Protein AF-A0A1M5CMM8-F1 (afdb_monomer_lite)

pLDDT: mean 85.2, std 18.24, range [37.97, 98.44]

Structure (mmCIF, N/CA/C/O backbone):
data_AF-A0A1M5CMM8-F1
#
_entry.id   AF-A0A1M5CMM8-F1
#
loop_
_atom_site.group_PDB
_atom_site.id
_atom_site.type_symbol
_atom_site.label_atom_id
_atom_site.label_alt_id
_atom_site.label_comp_id
_atom_site.label_asym_id
_atom_site.label_entity_id
_atom_site.label_seq_id
_atom_site.pdbx_PDB_ins_code
_atom_site.Cartn_x
_atom_site.Cartn_y
_atom_site.Cartn_z
_atom_site.occupancy
_atom_site.B_iso_or_equiv
_atom_site.auth_seq_id
_atom_site.auth_comp_id
_atom_site.auth_asym_id
_atom_site.auth_atom_id
_atom_site.pdbx_PDB_model_num
ATOM 1 N N . MET A 1 1 ? -36.046 24.175 72.802 1.00 37.97 1 MET A N 1
ATOM 2 C CA . MET A 1 1 ? -34.861 24.601 72.019 1.00 37.97 1 MET A CA 1
ATOM 3 C C . MET A 1 1 ? -34.271 23.351 71.384 1.00 37.97 1 MET A C 1
ATOM 5 O O . MET A 1 1 ? -33.817 22.491 72.113 1.00 37.97 1 MET A O 1
ATOM 9 N N . LYS A 1 2 ? -34.592 23.007 70.131 1.00 40.84 2 LYS A N 1
ATOM 10 C CA . LYS A 1 2 ? -34.025 23.525 68.868 1.00 40.84 2 LYS A CA 1
ATOM 11 C C . LYS A 1 2 ? -32.490 23.516 68.847 1.00 40.84 2 LYS A C 1
ATOM 13 O O . LYS A 1 2 ? -31.895 24.513 69.220 1.00 40.84 2 LYS A O 1
ATOM 18 N N . ALA A 1 3 ? -31.908 22.419 68.357 1.00 41.03 3 ALA A N 1
ATOM 19 C CA . ALA A 1 3 ? -30.852 22.423 67.336 1.00 41.03 3 ALA A CA 1
ATOM 20 C C . ALA A 1 3 ? -30.550 20.971 66.912 1.00 41.03 3 ALA A C 1
ATOM 22 O O . ALA A 1 3 ? -29.852 20.240 67.605 1.00 41.03 3 ALA A O 1
ATOM 23 N N . LYS A 1 4 ? -31.116 20.540 65.777 1.00 40.41 4 LYS A N 1
ATOM 24 C CA . LYS A 1 4 ? -30.628 19.374 65.031 1.00 40.41 4 LYS A CA 1
ATOM 25 C C . LYS A 1 4 ? -29.457 19.870 64.184 1.00 40.41 4 LYS A C 1
ATOM 27 O O . LYS A 1 4 ? -29.680 20.681 63.291 1.00 40.41 4 LYS A O 1
ATOM 32 N N . LEU A 1 5 ? -28.242 19.413 64.470 1.00 47.09 5 LEU A N 1
ATOM 33 C CA . LEU A 1 5 ? -27.094 19.614 63.593 1.00 47.09 5 LEU A CA 1
ATOM 34 C C . LEU A 1 5 ? -26.942 18.359 62.733 1.00 47.09 5 LEU A C 1
ATOM 36 O O . LEU A 1 5 ? -26.440 17.339 63.193 1.00 47.09 5 LEU A O 1
ATOM 40 N N . LEU A 1 6 ? -27.424 18.427 61.497 1.00 46.94 6 LEU A N 1
ATOM 41 C CA . LEU A 1 6 ? -27.089 17.460 60.459 1.00 46.94 6 LEU A CA 1
ATOM 42 C C . LEU A 1 6 ? -26.880 18.253 59.167 1.00 46.94 6 LEU A C 1
ATOM 44 O O . LEU A 1 6 ? -27.827 18.517 58.431 1.00 46.94 6 LEU A O 1
ATOM 48 N N . LEU A 1 7 ? -25.647 18.706 58.937 1.00 47.66 7 LEU A N 1
ATOM 49 C CA . LEU A 1 7 ? -25.250 19.287 57.659 1.00 47.66 7 LEU A CA 1
ATOM 50 C C . LEU A 1 7 ? -24.562 18.183 56.853 1.00 47.66 7 LEU A C 1
ATOM 52 O O . LEU A 1 7 ? -23.361 17.956 56.965 1.00 47.66 7 LEU A O 1
ATOM 56 N N . VAL A 1 8 ? -25.362 17.446 56.090 1.00 47.12 8 VAL A N 1
ATOM 57 C CA . VAL A 1 8 ? -24.877 16.518 55.069 1.00 47.12 8 VAL A CA 1
ATOM 58 C C . VAL A 1 8 ? -24.458 17.366 53.870 1.00 47.12 8 VAL A C 1
ATOM 60 O O . VAL A 1 8 ? -25.302 17.874 53.136 1.00 47.12 8 VAL A O 1
ATOM 63 N N . PHE A 1 9 ? -23.153 17.567 53.700 1.00 51.59 9 PHE A N 1
ATOM 64 C CA . PHE A 1 9 ? -22.594 18.237 52.528 1.00 51.59 9 PHE A CA 1
ATOM 65 C C . PHE A 1 9 ? -22.414 17.196 51.416 1.00 51.59 9 PHE A C 1
ATOM 67 O O . PHE A 1 9 ? -21.349 16.609 51.245 1.00 51.59 9 PHE A O 1
ATOM 74 N N . VAL A 1 10 ? -23.498 16.907 50.695 1.00 48.53 10 VAL A N 1
ATOM 75 C CA . VAL A 1 10 ? -23.447 16.138 49.445 1.00 48.53 10 VAL A CA 1
ATOM 76 C C . VAL A 1 10 ? -23.145 17.123 48.324 1.00 48.53 10 VAL A C 1
ATOM 78 O O . VAL A 1 10 ? -24.040 17.701 47.716 1.00 48.53 10 VAL A O 1
ATOM 81 N N . CYS A 1 11 ? -21.859 17.320 48.050 1.00 46.09 11 CYS A N 1
ATOM 82 C CA . CYS A 1 11 ? -21.413 17.806 46.750 1.00 46.09 11 CYS A CA 1
ATOM 83 C C . CYS A 1 11 ? -21.205 16.594 45.841 1.00 46.09 11 CYS A C 1
ATOM 85 O O . CYS A 1 11 ? -20.078 16.179 45.585 1.00 46.09 11 CYS A O 1
ATOM 87 N N . LEU A 1 12 ? -22.306 16.018 45.351 1.00 43.56 12 LEU A N 1
ATOM 88 C CA . LEU A 1 12 ? -22.271 15.222 44.126 1.00 43.56 12 LEU A CA 1
ATOM 89 C C . LEU A 1 12 ? -22.051 16.208 42.977 1.00 43.56 12 LEU A C 1
ATOM 91 O O . LEU A 1 12 ? -22.991 16.680 42.340 1.00 43.56 12 LEU A O 1
ATOM 95 N N . LEU A 1 13 ? -20.785 16.561 42.759 1.00 48.09 13 LEU A N 1
ATOM 96 C CA . LEU A 1 13 ? -20.334 17.057 41.472 1.00 48.09 13 LEU A CA 1
ATOM 97 C C . LEU A 1 13 ? -20.639 15.939 40.473 1.00 48.09 13 LEU A C 1
ATOM 99 O O . LEU A 1 13 ? -19.855 15.008 40.311 1.00 48.09 13 LEU A O 1
ATOM 103 N N . MET A 1 14 ? -21.796 16.013 39.813 1.00 49.94 14 MET A N 1
ATOM 104 C CA . MET A 1 14 ? -21.939 15.430 38.486 1.00 49.94 14 MET A CA 1
ATOM 105 C C . MET A 1 14 ? -21.014 16.227 37.567 1.00 49.94 14 MET A C 1
ATOM 107 O O . MET A 1 14 ? -21.441 17.102 36.816 1.00 49.94 14 MET A O 1
ATOM 111 N N . ALA A 1 15 ? -19.716 15.938 37.663 1.00 46.22 15 ALA A N 1
ATOM 112 C CA . ALA A 1 15 ? -18.849 16.051 36.518 1.00 46.22 15 ALA A CA 1
ATOM 113 C C . ALA A 1 15 ? -19.423 15.053 35.515 1.00 46.22 15 ALA A C 1
ATOM 115 O O . ALA A 1 15 ? -19.215 13.845 35.605 1.00 46.22 15 ALA A O 1
ATOM 116 N N . CYS A 1 16 ? -20.243 15.565 34.601 1.00 44.19 16 CYS A N 1
ATOM 117 C CA . CYS A 1 16 ? -20.453 14.919 33.326 1.00 44.19 16 CYS A CA 1
ATOM 118 C C . CYS A 1 16 ? -19.082 14.989 32.645 1.00 44.19 16 CYS A C 1
ATOM 120 O O . CYS A 1 16 ? -18.790 15.926 31.902 1.00 44.19 16 CYS A O 1
ATOM 122 N N . GLU A 1 17 ? -18.185 14.073 33.017 1.00 44.16 17 GLU A N 1
ATOM 123 C CA . GLU A 1 17 ? -16.987 13.801 32.250 1.00 44.16 17 GLU A CA 1
ATOM 124 C C . GLU A 1 17 ? -17.521 13.291 30.925 1.00 44.16 17 GLU A C 1
ATOM 126 O O . GLU A 1 17 ? -17.878 12.123 30.764 1.00 44.16 17 GLU A O 1
ATOM 131 N N . LYS A 1 18 ? -17.678 14.219 29.982 1.00 43.84 18 LYS A N 1
ATOM 132 C CA . LYS A 1 18 ? -17.730 13.883 28.577 1.00 43.84 18 LYS A CA 1
ATOM 133 C C . LYS A 1 18 ? -16.404 13.174 28.347 1.00 43.84 18 LYS A C 1
ATOM 135 O O . LYS A 1 18 ? -15.370 13.825 28.229 1.00 43.84 18 LYS A O 1
ATOM 140 N N . HIS A 1 19 ? -16.433 11.850 28.461 1.00 45.75 19 HIS A N 1
ATOM 141 C CA . HIS A 1 19 ? -15.306 10.988 28.189 1.00 45.75 19 HIS A CA 1
ATOM 142 C C . HIS A 1 19 ? -15.055 11.207 26.704 1.00 45.75 19 HIS A C 1
ATOM 144 O O . HIS A 1 19 ? -15.751 10.652 25.855 1.00 45.75 19 HIS A O 1
ATOM 150 N N . GLU A 1 20 ? -14.182 12.161 26.385 1.00 52.06 20 GLU A N 1
ATOM 151 C CA . GLU A 1 20 ? -13.635 12.252 25.050 1.00 52.06 20 GLU A CA 1
ATOM 152 C C . GLU A 1 20 ? -12.874 10.946 24.890 1.00 52.06 20 GLU A C 1
ATOM 154 O O . GLU A 1 20 ? -11.792 10.775 25.452 1.00 52.06 20 GLU A O 1
ATOM 159 N N . GLU A 1 21 ? -13.515 9.969 24.238 1.00 58.66 21 GLU A N 1
ATOM 160 C CA . GLU A 1 21 ? -12.831 8.770 23.792 1.00 58.66 21 GLU A CA 1
ATOM 161 C C . GLU A 1 21 ? -11.602 9.264 23.039 1.00 58.66 21 GLU A C 1
ATOM 163 O O . GLU A 1 21 ? -11.707 9.931 22.005 1.00 58.66 21 GLU A O 1
ATOM 168 N N . GLY A 1 22 ? -10.431 9.010 23.626 1.00 63.03 22 GLY A N 1
ATOM 169 C CA . GLY A 1 22 ? -9.168 9.323 22.989 1.00 63.03 22 GLY A CA 1
ATOM 170 C C . GLY A 1 22 ? -9.130 8.708 21.588 1.00 63.03 22 GLY A C 1
ATOM 171 O O . GLY A 1 22 ? -9.892 7.784 21.291 1.00 63.03 22 GLY A O 1
ATOM 172 N N . PRO A 1 23 ? -8.255 9.208 20.703 1.00 65.62 23 PRO A N 1
ATOM 173 C CA . PRO A 1 23 ? -8.182 8.726 19.331 1.00 65.62 23 PRO A CA 1
ATOM 174 C C . PRO A 1 23 ? -8.126 7.196 19.293 1.00 65.62 23 PRO A C 1
ATOM 176 O O . PRO A 1 23 ? -7.223 6.591 19.878 1.00 65.62 23 PRO A O 1
ATOM 179 N N . GLN A 1 24 ? -9.111 6.583 18.630 1.00 70.50 24 GLN A N 1
ATOM 180 C CA . GLN A 1 24 ? -9.181 5.131 18.532 1.00 70.50 24 GLN A CA 1
ATOM 181 C C . GLN A 1 24 ? -7.974 4.613 17.738 1.00 70.50 24 GLN A C 1
ATOM 183 O O . GLN A 1 24 ? -7.654 5.181 16.690 1.00 70.50 24 GLN A O 1
ATOM 188 N N . PRO A 1 25 ? -7.301 3.552 18.215 1.00 79.88 25 PRO A N 1
ATOM 189 C CA . PRO A 1 25 ? -6.159 2.990 17.515 1.00 79.88 25 PRO A CA 1
ATOM 190 C C . PRO A 1 25 ? -6.579 2.473 16.138 1.00 79.88 25 PRO A C 1
ATOM 192 O O . PRO A 1 25 ? -7.652 1.887 15.967 1.00 79.88 25 PRO A O 1
ATOM 195 N N . ILE A 1 26 ? -5.707 2.660 15.150 1.00 88.38 26 ILE A N 1
ATOM 196 C CA . ILE A 1 26 ? -5.942 2.159 13.796 1.00 88.38 26 ILE A CA 1
ATOM 197 C C . ILE A 1 26 ? -5.981 0.634 13.827 1.00 88.38 26 ILE A C 1
ATOM 199 O O . ILE A 1 26 ? -5.033 -0.027 14.247 1.00 88.38 26 ILE A O 1
ATOM 203 N N . THR A 1 27 ? -7.073 0.072 13.325 1.00 86.38 27 THR A N 1
ATOM 204 C CA . THR A 1 27 ? -7.242 -1.369 13.139 1.00 86.38 27 THR A CA 1
ATOM 205 C C . THR A 1 27 ? -7.848 -1.639 11.768 1.00 86.38 27 THR A C 1
ATOM 207 O O . THR A 1 27 ? -8.489 -0.769 11.166 1.00 86.38 27 THR A O 1
ATOM 210 N N . LYS A 1 28 ? -7.640 -2.848 11.239 1.00 83.00 28 LYS A N 1
ATOM 211 C CA . LYS A 1 28 ? -8.201 -3.232 9.936 1.00 83.00 28 LYS A CA 1
ATOM 212 C C . LYS A 1 28 ? -9.722 -3.155 9.930 1.00 83.00 28 LYS A C 1
ATOM 214 O O . LYS A 1 28 ? -10.307 -2.855 8.898 1.00 83.00 28 LYS A O 1
ATOM 219 N N . SER A 1 29 ? -10.359 -3.370 11.080 1.00 85.88 29 SER A N 1
ATOM 220 C CA . SER A 1 29 ? -11.809 -3.279 11.235 1.00 85.88 29 SER A CA 1
ATOM 221 C C . SER A 1 29 ? -12.334 -1.841 11.201 1.00 85.88 29 SER A C 1
ATOM 223 O O . SER A 1 29 ? -13.475 -1.653 10.776 1.00 85.88 29 SER A O 1
ATOM 225 N N . VAL A 1 30 ? -11.537 -0.843 11.606 1.00 91.00 30 VAL A N 1
ATOM 226 C CA . VAL A 1 30 ? -11.883 0.586 11.487 1.00 91.00 30 VAL A CA 1
ATOM 227 C C . VAL A 1 30 ? -11.886 1.003 10.020 1.00 91.00 30 VAL A C 1
ATOM 229 O O . VAL A 1 30 ? -12.882 1.529 9.531 1.00 91.00 30 VAL A O 1
ATOM 232 N N . LEU A 1 31 ? -10.801 0.703 9.303 1.00 93.19 31 LEU A N 1
ATOM 233 C CA . LEU A 1 31 ? -10.645 1.089 7.898 1.00 93.19 31 LEU A CA 1
ATOM 234 C C . LEU A 1 31 ? -11.315 0.111 6.922 1.00 93.19 31 LEU A C 1
ATOM 236 O O . LEU A 1 31 ? -11.423 0.419 5.742 1.00 93.19 31 LEU A O 1
ATOM 240 N N . GLY A 1 32 ? -11.747 -1.068 7.371 1.00 92.38 32 GLY A N 1
ATOM 241 C CA . GLY A 1 32 ? -12.381 -2.091 6.535 1.00 92.38 32 GLY A CA 1
ATOM 242 C C . GLY A 1 32 ? -11.496 -2.612 5.398 1.00 92.38 32 GLY A C 1
ATOM 243 O O . GLY A 1 32 ? -12.025 -2.904 4.333 1.00 92.38 32 GLY A O 1
ATOM 244 N N . ILE A 1 33 ? -10.171 -2.659 5.580 1.00 92.19 33 ILE A N 1
ATOM 245 C CA . ILE A 1 33 ? -9.214 -3.043 4.525 1.00 92.19 33 ILE A CA 1
ATOM 246 C C . ILE A 1 33 ? -9.114 -4.561 4.420 1.00 92.19 33 ILE A C 1
ATOM 248 O O . ILE A 1 33 ? -8.765 -5.234 5.394 1.00 92.19 33 ILE A O 1
ATOM 252 N N . GLU A 1 34 ? -9.348 -5.078 3.216 1.00 88.44 34 GLU A N 1
ATOM 253 C CA . GLU A 1 34 ? -9.386 -6.519 2.950 1.00 88.44 34 GLU A CA 1
ATOM 254 C C . GLU A 1 34 ? -8.127 -6.998 2.219 1.00 88.44 34 GLU A C 1
ATOM 256 O O . GLU A 1 34 ? -7.428 -7.896 2.694 1.00 88.44 34 GLU A O 1
ATOM 261 N N . GLN A 1 35 ? -7.809 -6.365 1.088 1.00 91.94 35 GLN A N 1
ATOM 262 C CA . GLN A 1 35 ? -6.703 -6.742 0.209 1.00 91.94 35 GLN A CA 1
ATOM 263 C C . GLN A 1 35 ? -6.198 -5.537 -0.586 1.00 91.94 35 GLN A C 1
ATOM 265 O O . GLN A 1 35 ? -6.947 -4.584 -0.826 1.00 91.94 35 GLN A O 1
ATOM 270 N N . ILE A 1 36 ? -4.952 -5.625 -1.049 1.00 95.31 36 ILE A N 1
ATOM 271 C CA . ILE A 1 36 ? -4.405 -4.735 -2.075 1.00 95.31 36 ILE A CA 1
ATOM 272 C C . ILE A 1 36 ? -4.235 -5.524 -3.373 1.00 95.31 36 ILE A C 1
ATOM 274 O O . ILE A 1 36 ? -3.777 -6.664 -3.355 1.00 95.31 36 ILE A O 1
ATOM 278 N N . THR A 1 37 ? -4.592 -4.933 -4.502 1.00 96.88 37 THR A N 1
ATOM 279 C CA . THR A 1 37 ? -4.376 -5.520 -5.823 1.00 96.88 37 THR A CA 1
ATOM 280 C C . THR A 1 37 ? -3.232 -4.776 -6.492 1.00 96.88 37 THR A C 1
ATOM 282 O O . THR A 1 37 ? -3.309 -3.562 -6.664 1.00 96.88 37 THR A O 1
ATOM 285 N N . ILE A 1 38 ? -2.169 -5.482 -6.875 1.00 96.44 38 ILE A N 1
ATOM 286 C CA . ILE A 1 38 ? -1.042 -4.918 -7.630 1.00 96.44 38 ILE A CA 1
ATOM 287 C C . ILE A 1 38 ? -0.893 -5.732 -8.911 1.00 96.44 38 ILE A C 1
ATOM 289 O O . ILE A 1 38 ? -0.841 -6.958 -8.850 1.00 96.44 38 ILE A O 1
ATOM 293 N N . ASN A 1 39 ? -0.853 -5.073 -10.072 1.00 95.31 39 ASN A N 1
ATOM 294 C CA . ASN A 1 39 ? -0.787 -5.732 -11.384 1.00 95.31 39 ASN A CA 1
ATOM 295 C C . ASN A 1 39 ? -1.845 -6.830 -11.575 1.00 95.31 39 ASN A C 1
ATOM 297 O O . ASN A 1 39 ? -1.556 -7.901 -12.105 1.00 95.31 39 ASN A O 1
ATOM 301 N N . ASN A 1 40 ? -3.074 -6.566 -11.123 1.00 94.56 40 ASN A N 1
ATOM 302 C CA . ASN A 1 40 ? -4.197 -7.512 -11.147 1.00 94.56 40 ASN A CA 1
ATOM 303 C C . ASN A 1 40 ? -4.014 -8.777 -10.282 1.00 94.56 40 ASN A C 1
ATOM 305 O O . ASN A 1 40 ? -4.775 -9.732 -10.431 1.00 94.56 40 ASN A O 1
ATOM 309 N N . ILE A 1 41 ? -3.044 -8.794 -9.365 1.00 94.81 41 ILE A N 1
ATOM 310 C CA . ILE A 1 41 ? -2.863 -9.866 -8.382 1.00 94.81 41 ILE A CA 1
ATOM 311 C C . ILE A 1 41 ? -3.295 -9.350 -7.015 1.00 94.81 41 ILE A C 1
ATOM 313 O O . ILE A 1 41 ? -2.836 -8.299 -6.568 1.00 94.81 41 ILE A O 1
ATOM 317 N N . ASN A 1 42 ? -4.175 -10.097 -6.350 1.00 95.75 42 ASN A N 1
ATOM 318 C CA . ASN A 1 42 ? -4.626 -9.782 -5.000 1.00 95.75 42 ASN A CA 1
ATOM 319 C C . ASN A 1 42 ? -3.597 -10.267 -3.980 1.00 95.75 42 ASN A C 1
ATOM 321 O O . ASN A 1 42 ? -3.246 -11.448 -3.951 1.00 95.75 42 ASN A O 1
ATOM 325 N N . TYR A 1 43 ? -3.160 -9.356 -3.120 1.00 94.81 43 TYR A N 1
ATOM 326 C CA . TYR A 1 43 ? -2.254 -9.627 -2.019 1.00 94.81 43 TYR A CA 1
ATOM 327 C C . TYR A 1 43 ? -2.975 -9.420 -0.687 1.00 94.81 43 TYR A C 1
ATOM 329 O O . TYR A 1 43 ? -3.625 -8.383 -0.486 1.00 94.81 43 TYR A O 1
ATOM 337 N N . PRO A 1 44 ? -2.862 -10.388 0.237 1.00 91.44 44 PRO A N 1
ATOM 338 C CA . PRO A 1 44 ? -3.426 -10.240 1.561 1.00 91.44 44 PRO A CA 1
ATOM 339 C C . PRO A 1 44 ? -2.685 -9.154 2.342 1.00 91.44 44 PRO A C 1
ATOM 341 O O . PRO A 1 44 ? -1.487 -8.913 2.161 1.00 91.44 44 PRO A O 1
ATOM 344 N N . ILE A 1 45 ? -3.430 -8.510 3.234 1.00 91.38 45 ILE A N 1
ATOM 345 C CA . ILE A 1 45 ? -2.903 -7.543 4.191 1.00 91.38 45 ILE A CA 1
ATOM 346 C C . ILE A 1 45 ? -2.797 -8.229 5.553 1.00 91.38 45 ILE A C 1
ATOM 348 O O . ILE A 1 45 ? -3.786 -8.781 6.036 1.00 91.38 45 ILE A O 1
ATOM 352 N N . SER A 1 46 ? -1.635 -8.182 6.198 1.00 90.00 46 SER A N 1
ATOM 353 C CA . SER A 1 46 ? -1.443 -8.726 7.549 1.00 90.00 46 SER A CA 1
ATOM 354 C C . SER A 1 46 ? -2.143 -7.875 8.613 1.00 90.00 46 SER A C 1
ATOM 356 O O . SER A 1 46 ? -2.577 -6.759 8.329 1.00 90.00 46 SER A O 1
ATOM 358 N N . GLU A 1 47 ? -2.235 -8.357 9.856 1.00 83.56 47 GLU A N 1
ATOM 359 C CA . GLU A 1 47 ? -2.756 -7.571 10.994 1.00 83.56 47 GLU A CA 1
ATOM 360 C C . GLU A 1 47 ? -1.991 -6.254 11.214 1.00 83.56 47 GLU A C 1
ATOM 362 O O . GLU A 1 47 ? -2.582 -5.238 11.569 1.00 83.56 47 GLU A O 1
ATOM 367 N N . GLY A 1 48 ? -0.687 -6.236 10.918 1.00 88.06 48 GLY A N 1
ATOM 368 C CA . GLY A 1 48 ? 0.151 -5.031 10.947 1.00 88.06 48 GLY A CA 1
ATOM 369 C C . GLY A 1 48 ? 0.022 -4.154 9.700 1.00 88.06 48 GLY A C 1
ATOM 370 O O . GLY A 1 48 ? 0.881 -3.310 9.459 1.00 88.06 48 GLY A O 1
ATOM 371 N N . PHE A 1 49 ? -1.008 -4.390 8.888 1.00 92.31 49 PHE A N 1
ATOM 372 C CA . PHE A 1 49 ? -1.278 -3.739 7.611 1.00 92.31 49 PHE A CA 1
ATOM 373 C C . PHE A 1 49 ? -0.231 -3.955 6.515 1.00 92.31 49 PHE A C 1
ATOM 375 O O . PHE A 1 49 ? -0.316 -3.323 5.461 1.00 92.31 49 PHE A O 1
ATOM 382 N N . MET A 1 50 ? 0.730 -4.854 6.721 1.00 92.62 50 MET A N 1
ATOM 383 C CA . MET A 1 50 ? 1.763 -5.134 5.730 1.00 92.62 50 MET A CA 1
ATOM 384 C C . MET A 1 50 ? 1.187 -5.910 4.551 1.00 92.62 50 MET A C 1
ATOM 386 O O . MET A 1 50 ? 0.366 -6.805 4.732 1.00 92.62 50 MET A O 1
ATOM 390 N N . ILE A 1 51 ? 1.663 -5.598 3.350 1.00 94.00 51 ILE A N 1
ATOM 391 C CA . ILE A 1 51 ? 1.353 -6.366 2.144 1.00 94.00 51 ILE A CA 1
ATOM 392 C C . ILE A 1 51 ? 2.179 -7.652 2.172 1.00 94.00 51 ILE A C 1
ATOM 394 O O . ILE A 1 51 ? 3.411 -7.603 2.149 1.00 94.00 51 ILE A O 1
ATOM 398 N N . GLU A 1 52 ? 1.519 -8.803 2.230 1.00 89.06 52 GLU A N 1
ATOM 399 C CA . GLU A 1 52 ? 2.203 -10.091 2.336 1.00 89.06 52 GLU A CA 1
ATOM 400 C C . GLU A 1 52 ? 2.415 -10.749 0.971 1.00 89.06 52 GLU A C 1
ATOM 402 O O . GLU A 1 52 ? 1.608 -10.615 0.051 1.00 89.06 52 GLU A O 1
ATOM 407 N N . ASN A 1 53 ? 3.506 -11.513 0.852 1.00 88.81 53 ASN A N 1
ATOM 408 C CA . ASN A 1 53 ? 3.809 -12.373 -0.300 1.00 88.81 53 ASN A CA 1
ATOM 409 C C . ASN A 1 53 ? 3.875 -11.657 -1.664 1.00 88.81 53 ASN A C 1
ATOM 411 O O . ASN A 1 53 ? 3.850 -12.302 -2.712 1.00 88.81 53 ASN A O 1
ATOM 415 N N . CYS A 1 54 ? 4.028 -10.333 -1.670 1.00 91.19 54 CYS A N 1
ATOM 416 C CA . CYS A 1 54 ? 4.220 -9.549 -2.881 1.00 91.19 54 CYS A CA 1
ATOM 417 C C . CYS A 1 54 ? 5.710 -9.457 -3.220 1.00 91.19 54 CYS A C 1
ATOM 419 O O . CYS A 1 54 ? 6.407 -8.562 -2.764 1.00 91.19 54 CYS A O 1
ATOM 421 N N . LYS A 1 55 ? 6.235 -10.385 -4.024 1.00 89.00 55 LYS A N 1
ATOM 422 C CA . LYS A 1 55 ? 7.523 -10.172 -4.708 1.00 89.00 55 LYS A CA 1
ATOM 423 C C . LYS A 1 55 ? 7.224 -9.443 -6.020 1.00 89.00 55 LYS A C 1
ATOM 425 O O . LYS A 1 55 ? 6.312 -9.889 -6.714 1.00 89.00 55 LYS A O 1
ATOM 430 N N . PRO A 1 56 ? 7.933 -8.357 -6.374 1.00 92.38 56 PRO A N 1
ATOM 431 C CA . PRO A 1 56 ? 9.241 -7.889 -5.895 1.00 92.38 56 PRO A CA 1
ATOM 432 C C . PRO A 1 56 ? 9.197 -6.764 -4.833 1.00 92.38 56 PRO A C 1
ATOM 434 O O . PRO A 1 56 ? 10.134 -5.974 -4.734 1.00 92.38 56 PRO A O 1
ATOM 437 N N . LEU A 1 57 ? 8.120 -6.632 -4.060 1.00 95.19 57 LEU A N 1
ATOM 438 C CA . LEU A 1 57 ? 7.952 -5.551 -3.089 1.00 95.19 57 LEU A CA 1
ATOM 439 C C . LEU A 1 57 ? 8.896 -5.711 -1.880 1.00 95.19 57 LEU A C 1
ATOM 441 O O . LEU A 1 57 ? 9.040 -6.801 -1.326 1.00 95.19 57 LEU A O 1
ATOM 445 N N . ILE A 1 58 ? 9.522 -4.615 -1.447 1.00 95.06 58 ILE A N 1
ATOM 446 C CA . ILE A 1 58 ? 10.425 -4.558 -0.287 1.00 95.06 58 ILE A CA 1
ATOM 447 C C . ILE A 1 58 ? 10.016 -3.384 0.597 1.00 95.06 58 ILE A C 1
ATOM 449 O O . ILE A 1 58 ? 9.919 -2.261 0.113 1.00 95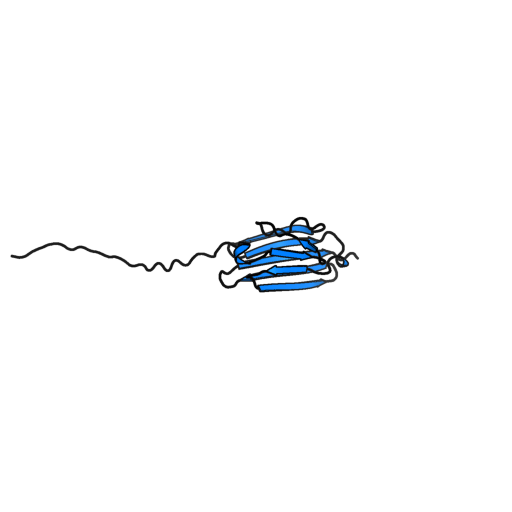.06 58 ILE A O 1
ATOM 453 N N . THR A 1 59 ? 9.813 -3.606 1.894 1.00 95.62 59 THR A N 1
ATOM 454 C CA . THR A 1 59 ? 9.542 -2.519 2.848 1.00 95.62 59 THR A CA 1
ATOM 455 C C . THR A 1 59 ? 10.783 -1.646 3.032 1.00 95.62 59 THR A C 1
ATOM 457 O O . THR A 1 59 ? 11.857 -2.151 3.352 1.00 95.62 59 THR A O 1
ATOM 460 N N . THR A 1 60 ? 10.637 -0.333 2.871 1.00 96.94 60 THR A N 1
ATOM 461 C CA . THR A 1 60 ? 11.730 0.647 3.015 1.00 96.94 60 THR A CA 1
ATOM 462 C C . THR A 1 60 ? 11.561 1.570 4.214 1.00 96.94 60 THR A C 1
ATOM 464 O O . THR A 1 60 ? 12.521 2.215 4.631 1.00 96.94 60 THR A O 1
ATOM 467 N N . GLY A 1 61 ? 10.368 1.626 4.805 1.00 95.94 61 GLY A N 1
ATOM 468 C CA . GLY A 1 61 ? 10.143 2.380 6.029 1.00 95.94 61 GLY A CA 1
ATOM 469 C C . GLY A 1 61 ? 8.688 2.390 6.463 1.00 95.94 61 GLY A C 1
ATOM 470 O O . GLY A 1 61 ? 7.792 1.967 5.733 1.00 95.94 61 GLY A O 1
ATOM 471 N N . SER A 1 62 ? 8.463 2.910 7.663 1.00 96.94 62 SER A N 1
ATOM 472 C CA . SER A 1 62 ? 7.131 3.069 8.232 1.00 96.94 62 SER A CA 1
ATOM 473 C C . SER A 1 62 ? 7.074 4.262 9.177 1.00 96.94 62 SER A C 1
ATOM 475 O O . SER A 1 62 ? 8.060 4.569 9.849 1.00 96.94 62 SER A O 1
ATOM 477 N N . PHE A 1 63 ? 5.902 4.872 9.289 1.00 96.12 63 PHE A N 1
ATOM 478 C CA . PHE A 1 63 ? 5.565 5.846 10.324 1.00 96.12 63 PHE A CA 1
ATOM 479 C C . PHE A 1 63 ? 4.264 5.416 10.997 1.00 96.12 63 PHE A C 1
ATOM 481 O O . PHE A 1 63 ? 3.333 5.016 10.308 1.00 96.12 63 PHE A O 1
ATOM 488 N N . ASN A 1 64 ? 4.177 5.517 12.322 1.00 94.06 64 ASN A N 1
ATOM 489 C CA . ASN A 1 64 ? 2.980 5.128 13.062 1.00 94.06 64 ASN A CA 1
ATOM 490 C C . ASN A 1 64 ? 2.642 6.151 14.152 1.00 94.06 64 ASN A C 1
ATOM 492 O O . ASN A 1 64 ? 3.520 6.633 14.868 1.00 94.06 64 ASN A O 1
ATOM 496 N N . SER A 1 65 ? 1.355 6.443 14.284 1.00 92.62 65 SER A N 1
ATOM 497 C CA . SER A 1 65 ? 0.743 7.268 15.322 1.00 92.62 65 SER A CA 1
ATOM 498 C C . SER A 1 65 ? -0.641 6.706 15.668 1.00 92.62 65 SER A C 1
ATOM 500 O O . SER A 1 65 ? -1.124 5.785 15.016 1.00 92.62 65 SER A O 1
ATOM 502 N N . SER A 1 66 ? -1.327 7.290 16.652 1.00 89.19 66 SER A N 1
ATOM 503 C CA . SER A 1 66 ? -2.641 6.799 17.094 1.00 89.19 66 SER A CA 1
ATOM 504 C C . SER A 1 66 ? -3.708 6.747 15.993 1.00 89.19 66 SER A C 1
ATOM 506 O O . SER A 1 66 ? -4.545 5.855 16.019 1.00 89.19 66 SER A O 1
ATOM 508 N N . THR A 1 67 ? -3.669 7.668 15.025 1.00 93.31 67 THR A N 1
ATOM 509 C CA . THR A 1 67 ? -4.693 7.796 13.966 1.00 93.31 67 THR A CA 1
ATOM 510 C C . THR A 1 67 ? -4.134 7.666 12.557 1.00 93.31 67 THR A C 1
ATOM 512 O O . THR A 1 67 ? -4.894 7.711 11.593 1.00 93.31 67 THR A O 1
ATOM 515 N N . LYS A 1 68 ? -2.815 7.526 12.404 1.00 95.19 68 LYS A N 1
ATOM 516 C CA . LYS A 1 68 ? -2.172 7.478 11.093 1.00 95.19 68 LYS A CA 1
ATOM 517 C C . LYS A 1 68 ? -1.022 6.475 11.024 1.00 95.19 68 LYS A C 1
ATOM 519 O O . LYS A 1 68 ? -0.106 6.552 11.842 1.00 95.19 68 LYS A O 1
ATOM 524 N N . LEU A 1 69 ? -1.059 5.611 10.009 1.00 96.00 69 LEU A N 1
ATOM 525 C CA . LEU A 1 69 ? -0.012 4.656 9.644 1.00 96.00 69 LEU A CA 1
ATOM 526 C C . LEU A 1 69 ? 0.450 4.930 8.208 1.00 96.00 69 LEU A C 1
ATOM 528 O O . LEU A 1 69 ? -0.354 5.062 7.292 1.00 96.00 69 LEU A O 1
ATOM 532 N N . GLU A 1 70 ? 1.754 5.008 7.987 1.00 97.81 70 GLU A N 1
ATOM 533 C CA . GLU A 1 70 ? 2.336 5.081 6.649 1.00 97.81 70 GLU A CA 1
ATOM 534 C C . GLU A 1 70 ? 3.315 3.926 6.458 1.00 97.81 70 GLU A C 1
ATOM 536 O O . GLU A 1 70 ? 4.145 3.663 7.330 1.00 97.81 70 GLU A O 1
ATOM 541 N N . LEU A 1 71 ? 3.226 3.254 5.314 1.00 97.69 71 LEU A N 1
ATOM 542 C CA . LEU A 1 71 ? 4.083 2.144 4.921 1.00 97.69 71 LEU A CA 1
ATOM 543 C C . LEU A 1 71 ? 4.699 2.461 3.560 1.00 97.69 71 LEU A C 1
ATOM 545 O O . LEU A 1 71 ? 3.991 2.714 2.583 1.00 97.69 71 LEU A O 1
ATOM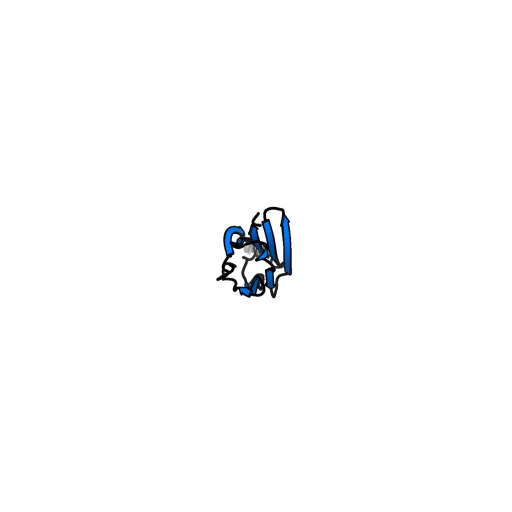 549 N N . ASN A 1 72 ? 6.027 2.462 3.505 1.00 98.12 72 ASN A N 1
ATOM 550 C CA . ASN A 1 72 ? 6.785 2.755 2.298 1.00 98.12 72 ASN A CA 1
ATOM 551 C C . ASN A 1 72 ? 7.429 1.476 1.768 1.00 98.12 72 ASN A C 1
ATOM 553 O O . ASN A 1 72 ? 8.016 0.696 2.524 1.00 98.12 72 ASN A O 1
ATOM 557 N N . TYR A 1 73 ? 7.342 1.298 0.456 1.00 98.06 73 TYR A N 1
ATOM 558 C CA . TYR A 1 73 ? 7.832 0.138 -0.260 1.00 98.06 73 TYR A CA 1
ATOM 559 C C . TYR A 1 73 ? 8.632 0.543 -1.496 1.00 98.06 73 TYR A C 1
ATOM 561 O O . TYR A 1 73 ? 8.298 1.496 -2.204 1.00 98.06 73 TYR A O 1
ATOM 569 N N . ALA A 1 74 ? 9.661 -0.243 -1.786 1.00 97.12 74 ALA A N 1
ATOM 570 C CA . ALA A 1 74 ? 10.322 -0.285 -3.076 1.00 97.12 74 ALA A CA 1
ATOM 571 C C . ALA A 1 74 ? 9.774 -1.458 -3.895 1.00 97.12 74 ALA A C 1
ATOM 573 O O . ALA A 1 74 ? 9.634 -2.573 -3.393 1.00 97.12 74 ALA A O 1
ATOM 574 N N . TRP A 1 75 ? 9.494 -1.210 -5.167 1.00 97.00 75 TRP A N 1
ATOM 575 C CA . TRP A 1 75 ? 9.205 -2.238 -6.155 1.00 97.00 75 TRP A CA 1
ATOM 576 C C . TRP A 1 75 ? 10.521 -2.651 -6.813 1.00 97.00 75 TRP A C 1
ATOM 578 O O . TRP A 1 75 ? 11.074 -1.910 -7.623 1.00 97.00 75 TRP A O 1
ATOM 588 N N . ASN A 1 76 ? 11.058 -3.812 -6.433 1.00 92.38 76 ASN A N 1
ATOM 589 C CA . ASN A 1 76 ? 12.364 -4.286 -6.898 1.00 92.38 76 ASN A CA 1
ATOM 590 C C . ASN A 1 76 ? 12.285 -5.011 -8.258 1.00 92.38 76 ASN A C 1
ATOM 592 O O . ASN A 1 76 ? 12.824 -6.104 -8.434 1.00 92.38 76 ASN A O 1
ATOM 596 N N . ALA A 1 77 ? 11.552 -4.416 -9.193 1.00 89.75 77 ALA A N 1
ATOM 597 C CA . ALA A 1 77 ? 11.547 -4.738 -10.616 1.00 89.75 77 ALA A CA 1
ATOM 598 C C . ALA A 1 77 ? 11.473 -3.425 -11.408 1.00 89.75 77 ALA A C 1
ATOM 600 O O . ALA A 1 77 ? 11.550 -2.341 -10.819 1.00 89.75 77 ALA A O 1
ATOM 601 N N . LEU A 1 78 ? 11.374 -3.505 -12.732 1.00 84.38 78 LEU A N 1
ATOM 602 C CA . LEU A 1 78 ? 11.351 -2.307 -13.562 1.00 84.38 78 LEU A CA 1
ATOM 603 C C . LEU A 1 78 ? 10.038 -1.533 -13.353 1.00 84.38 78 LEU A C 1
ATOM 605 O O . LEU A 1 78 ? 9.008 -2.106 -12.993 1.00 84.38 78 LEU A O 1
ATOM 609 N N . ALA A 1 79 ? 10.068 -0.212 -13.527 1.00 82.56 79 ALA A N 1
ATOM 610 C CA . ALA A 1 79 ? 8.898 0.635 -13.293 1.00 82.56 79 ALA A CA 1
ATOM 611 C C . ALA A 1 79 ? 7.743 0.365 -14.265 1.00 82.56 79 ALA A C 1
ATOM 613 O O . ALA A 1 79 ? 6.581 0.484 -13.870 1.00 82.56 79 ALA A O 1
ATOM 614 N N . GLU A 1 80 ? 8.044 -0.042 -15.498 1.00 86.12 80 GLU A N 1
ATOM 615 C CA . GLU A 1 80 ? 7.061 -0.515 -16.474 1.00 86.12 80 GLU A CA 1
ATOM 616 C C . GLU A 1 80 ? 6.308 -1.763 -15.998 1.00 86.12 80 GLU A C 1
ATOM 618 O O . GLU A 1 80 ? 5.155 -1.953 -16.383 1.00 86.12 80 GLU A O 1
ATOM 623 N N . ASP A 1 81 ? 6.902 -2.554 -15.097 1.00 90.31 81 ASP A N 1
ATOM 624 C CA . ASP A 1 81 ? 6.232 -3.705 -14.501 1.00 90.31 81 ASP A CA 1
ATOM 625 C C . ASP A 1 81 ? 5.215 -3.272 -13.442 1.00 90.31 81 ASP A C 1
ATOM 627 O O . ASP A 1 81 ? 4.289 -4.022 -13.161 1.00 90.31 81 ASP A O 1
ATOM 631 N N . LEU A 1 82 ? 5.335 -2.079 -12.844 1.00 94.88 82 LEU A N 1
ATOM 632 C CA . LEU A 1 82 ? 4.359 -1.551 -11.885 1.00 94.88 82 LEU A CA 1
ATOM 633 C C . LEU A 1 82 ? 3.256 -0.779 -12.630 1.00 94.88 82 LEU A C 1
ATOM 635 O O . LEU A 1 82 ? 3.306 0.442 -12.819 1.00 94.88 82 LEU A O 1
ATOM 639 N N . THR A 1 83 ? 2.239 -1.511 -13.074 1.00 94.00 83 THR A N 1
ATOM 640 C CA . THR A 1 83 ? 1.196 -1.003 -13.982 1.00 94.00 83 THR A CA 1
ATOM 641 C C . THR A 1 83 ? -0.069 -0.543 -13.270 1.00 94.00 83 THR A C 1
ATOM 643 O O . THR A 1 83 ? -0.701 0.415 -13.710 1.00 94.00 83 THR A O 1
ATOM 646 N N . SER A 1 84 ? -0.446 -1.204 -12.175 1.00 95.88 84 SER A N 1
ATOM 647 C CA . SER A 1 84 ? -1.680 -0.916 -11.440 1.00 95.88 84 SER A CA 1
ATOM 648 C C . SER A 1 84 ? -1.534 -1.237 -9.959 1.00 95.88 84 SER A C 1
ATOM 650 O O . SER A 1 84 ? -0.837 -2.176 -9.579 1.00 95.88 84 SER A O 1
ATOM 652 N N . VAL A 1 85 ? -2.207 -0.440 -9.131 1.00 97.31 85 VAL A N 1
ATOM 653 C CA . VAL A 1 85 ? -2.315 -0.616 -7.685 1.00 97.31 85 VAL A CA 1
ATOM 654 C C . VAL A 1 85 ? -3.691 -0.101 -7.274 1.00 97.31 85 VAL A C 1
ATOM 656 O O . VAL A 1 85 ? -4.076 1.009 -7.646 1.00 97.31 85 VAL A O 1
ATOM 659 N N . SER A 1 86 ? -4.431 -0.891 -6.512 1.00 96.50 86 SER A N 1
ATOM 660 C CA . SER A 1 86 ? -5.698 -0.500 -5.896 1.00 96.50 86 SER A CA 1
ATOM 661 C C . SER A 1 86 ? -5.876 -1.229 -4.569 1.00 96.50 86 SER A C 1
ATOM 663 O O . SER A 1 86 ? -5.173 -2.194 -4.281 1.00 96.50 86 SER A O 1
ATOM 665 N N . ILE A 1 87 ? -6.801 -0.764 -3.735 1.00 95.81 87 ILE A N 1
ATOM 666 C CA . ILE A 1 87 ? -7.112 -1.397 -2.453 1.00 95.81 87 ILE A CA 1
ATOM 667 C C . ILE A 1 87 ? -8.622 -1.484 -2.286 1.00 95.81 87 ILE A C 1
ATOM 669 O O . ILE A 1 87 ? -9.353 -0.573 -2.683 1.00 95.81 87 ILE A O 1
ATOM 673 N N . THR A 1 88 ? -9.086 -2.582 -1.701 1.00 92.25 88 THR A N 1
ATOM 674 C CA . THR A 1 88 ? -10.496 -2.753 -1.351 1.00 92.25 88 THR A CA 1
ATOM 675 C C . THR A 1 88 ? -10.695 -2.368 0.108 1.00 92.25 88 THR A C 1
ATOM 677 O O . THR A 1 88 ? -10.036 -2.907 1.001 1.00 92.25 88 THR A O 1
ATOM 680 N N . SER A 1 89 ? -11.613 -1.430 0.337 1.00 94.56 89 SER A N 1
ATOM 681 C CA . SER A 1 89 ? -12.045 -1.009 1.664 1.00 94.56 89 SER A CA 1
ATOM 682 C C . SER A 1 89 ? -13.570 -0.983 1.741 1.00 94.56 89 SER A C 1
ATOM 684 O O . SER A 1 89 ? -14.230 -0.445 0.855 1.00 94.56 89 SER A O 1
ATOM 686 N N . THR A 1 90 ? -14.130 -1.562 2.803 1.00 93.81 90 THR A N 1
ATOM 687 C CA . THR A 1 90 ? -15.584 -1.599 3.051 1.00 93.81 90 THR A CA 1
ATOM 688 C C . THR A 1 90 ? -16.093 -0.432 3.891 1.00 93.81 90 THR A C 1
ATOM 690 O O . THR A 1 90 ? -17.304 -0.244 4.008 1.00 93.81 90 THR A O 1
ATOM 693 N N . LYS A 1 91 ? -15.189 0.341 4.503 1.00 94.38 91 LYS A N 1
ATOM 694 C CA . LYS A 1 91 ? -15.537 1.415 5.450 1.00 94.38 91 LYS A CA 1
ATOM 695 C C . LYS A 1 91 ? -14.802 2.723 5.193 1.00 94.38 91 LYS A C 1
ATOM 697 O O . LYS A 1 91 ? -15.360 3.787 5.439 1.00 94.38 91 LYS A O 1
ATOM 702 N N . GLY A 1 92 ? -13.555 2.647 4.742 1.00 94.06 92 GLY A N 1
ATOM 703 C CA . GLY A 1 92 ? -12.731 3.801 4.425 1.00 94.06 92 GLY A CA 1
ATOM 704 C C . GLY A 1 92 ? -12.947 4.304 3.003 1.00 94.06 92 GLY A C 1
ATOM 705 O O . GLY A 1 92 ? -13.297 3.557 2.091 1.00 94.06 92 GLY A O 1
ATOM 706 N N . GLN A 1 93 ? -12.695 5.594 2.815 1.00 96.94 93 GLN A N 1
ATOM 707 C CA . GLN A 1 93 ? -12.556 6.198 1.497 1.00 96.94 93 GLN A CA 1
ATOM 708 C C . GLN A 1 93 ? -11.174 5.855 0.943 1.00 96.94 93 GLN A C 1
ATOM 710 O O . GLN A 1 93 ? -10.185 5.931 1.672 1.00 96.94 93 GLN A O 1
ATOM 715 N N . VAL A 1 94 ? -11.116 5.465 -0.331 1.00 97.25 94 VAL A N 1
ATOM 716 C CA . VAL A 1 94 ? -9.884 5.063 -1.017 1.00 97.25 94 VAL A CA 1
ATOM 717 C C . VAL A 1 94 ? -9.476 6.137 -2.017 1.00 97.25 94 VAL A C 1
ATOM 719 O O . VAL A 1 94 ? -10.250 6.492 -2.902 1.00 97.25 94 VAL A O 1
ATOM 722 N N . GLU A 1 95 ? -8.232 6.589 -1.922 1.00 98.12 95 GLU A N 1
ATOM 723 C CA . GLU A 1 95 ? -7.590 7.466 -2.898 1.00 98.12 95 GLU A CA 1
ATOM 724 C C . GLU A 1 95 ? -6.353 6.774 -3.467 1.00 98.12 95 GLU A C 1
ATOM 726 O O . GLU A 1 95 ? -5.533 6.229 -2.726 1.00 98.12 95 GLU A O 1
ATOM 731 N N . VAL A 1 96 ? -6.194 6.823 -4.789 1.00 97.94 96 VAL A N 1
ATOM 732 C CA . VAL A 1 96 ? -5.012 6.305 -5.483 1.00 97.94 96 VAL A CA 1
ATOM 733 C C . VAL A 1 96 ? -4.431 7.421 -6.330 1.00 97.94 96 VAL A C 1
ATOM 735 O O . VAL A 1 96 ? -5.110 7.964 -7.198 1.00 97.94 96 VAL A O 1
ATOM 738 N N . ASN A 1 97 ? -3.166 7.745 -6.091 1.00 98.25 97 ASN A N 1
ATOM 739 C CA . ASN A 1 97 ? -2.445 8.778 -6.819 1.00 98.25 97 ASN A CA 1
ATOM 740 C C . ASN A 1 97 ? -1.164 8.204 -7.416 1.00 98.25 97 ASN A C 1
ATOM 742 O O . ASN A 1 97 ? -0.454 7.434 -6.766 1.00 98.25 97 ASN A O 1
ATOM 746 N N . TRP A 1 98 ? -0.860 8.610 -8.644 1.00 98.06 98 TRP A N 1
ATOM 7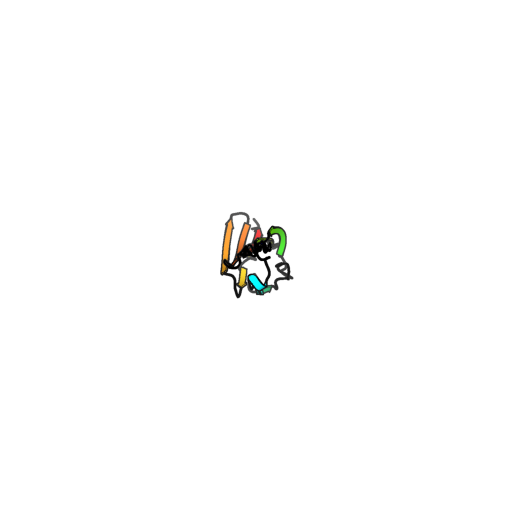47 C CA . TRP A 1 98 ? 0.354 8.224 -9.350 1.00 98.06 98 TRP A CA 1
ATOM 748 C C . TRP A 1 98 ? 1.186 9.453 -9.669 1.00 98.06 98 TRP A C 1
ATOM 750 O O . TRP A 1 98 ? 0.672 10.440 -10.192 1.00 98.06 98 TRP A O 1
ATOM 760 N N . THR A 1 99 ? 2.480 9.352 -9.394 1.00 97.25 99 THR A N 1
ATOM 761 C CA . THR A 1 99 ? 3.472 10.355 -9.768 1.00 97.25 99 THR A CA 1
ATOM 762 C C . THR A 1 99 ? 4.595 9.658 -10.512 1.00 97.25 99 THR A C 1
ATOM 764 O O . THR A 1 99 ? 5.106 8.637 -10.058 1.00 97.25 99 THR A O 1
ATOM 767 N N . GLU A 1 100 ? 5.008 10.221 -11.638 1.00 96.06 100 GLU A N 1
ATOM 768 C CA . GLU A 1 100 ? 6.111 9.707 -12.441 1.00 96.06 100 GLU A CA 1
ATOM 769 C C . GLU A 1 100 ? 7.076 10.847 -12.761 1.00 96.06 100 GLU A C 1
ATOM 771 O O . GLU A 1 100 ? 6.664 11.975 -13.037 1.00 96.06 100 GLU A O 1
ATOM 776 N N . ASN A 1 101 ? 8.370 10.568 -12.664 1.00 93.56 101 ASN A N 1
ATOM 777 C CA . ASN A 1 101 ? 9.437 11.486 -13.041 1.00 93.56 101 ASN A CA 1
ATOM 778 C C . ASN A 1 101 ? 10.494 10.723 -13.855 1.00 93.56 101 ASN A C 1
ATOM 780 O O . ASN A 1 101 ? 10.278 9.588 -14.255 1.00 93.56 101 ASN A O 1
ATOM 784 N N . THR A 1 102 ? 11.653 11.327 -14.112 1.00 94.12 102 THR A N 1
ATOM 785 C CA . THR A 1 102 ? 12.695 10.714 -14.954 1.00 94.12 102 THR A CA 1
ATOM 786 C C . THR A 1 102 ? 13.434 9.535 -14.313 1.00 94.12 102 THR A C 1
ATOM 788 O O . THR A 1 102 ? 14.202 8.863 -14.998 1.00 94.12 102 THR A O 1
ATOM 791 N N . THR A 1 103 ? 13.271 9.297 -13.011 1.00 94.12 103 THR A N 1
ATOM 792 C CA . THR A 1 103 ? 13.998 8.263 -12.261 1.00 94.12 103 THR A CA 1
ATOM 793 C C . THR A 1 103 ? 13.086 7.253 -11.578 1.00 94.12 103 THR A C 1
ATOM 795 O O . THR A 1 103 ? 13.551 6.169 -11.224 1.00 94.12 103 THR A O 1
ATOM 798 N N . SER A 1 104 ? 11.807 7.569 -11.382 1.00 95.44 104 SER A N 1
ATOM 799 C CA . SER A 1 104 ? 10.890 6.715 -10.639 1.00 95.44 104 SER A CA 1
ATOM 800 C C . SER A 1 104 ? 9.430 6.902 -11.025 1.00 95.44 104 SER A C 1
ATOM 802 O O . SER A 1 104 ? 8.988 8.012 -11.333 1.00 95.44 104 SER A O 1
ATOM 804 N N . LYS A 1 105 ? 8.671 5.826 -10.835 1.00 96.81 105 LYS A N 1
ATOM 805 C CA . LYS A 1 105 ? 7.212 5.811 -10.799 1.00 96.81 105 LYS A CA 1
ATOM 806 C C . LYS A 1 105 ? 6.757 5.460 -9.384 1.00 96.81 105 LYS A C 1
ATOM 808 O O . LYS A 1 105 ? 7.179 4.445 -8.833 1.00 96.81 105 LYS A O 1
ATOM 813 N N . THR A 1 106 ? 5.897 6.280 -8.797 1.00 97.81 106 THR A N 1
ATOM 814 C CA . THR A 1 106 ? 5.396 6.107 -7.432 1.00 97.81 106 THR A CA 1
ATOM 815 C C . THR A 1 106 ? 3.877 6.053 -7.433 1.00 97.81 106 THR A C 1
ATOM 817 O O . THR A 1 106 ? 3.218 6.961 -7.939 1.00 97.81 106 THR A O 1
ATOM 820 N N . CYS A 1 107 ? 3.320 5.015 -6.814 1.00 98.38 107 CYS A N 1
ATOM 821 C CA . CYS A 1 107 ? 1.911 4.948 -6.457 1.00 98.38 107 CYS A CA 1
ATOM 822 C C . CYS A 1 107 ? 1.740 5.239 -4.966 1.00 98.38 107 CYS A C 1
ATOM 824 O O . CYS A 1 107 ? 2.444 4.668 -4.133 1.00 98.38 107 CYS A O 1
ATOM 826 N N . THR A 1 108 ? 0.790 6.105 -4.628 1.0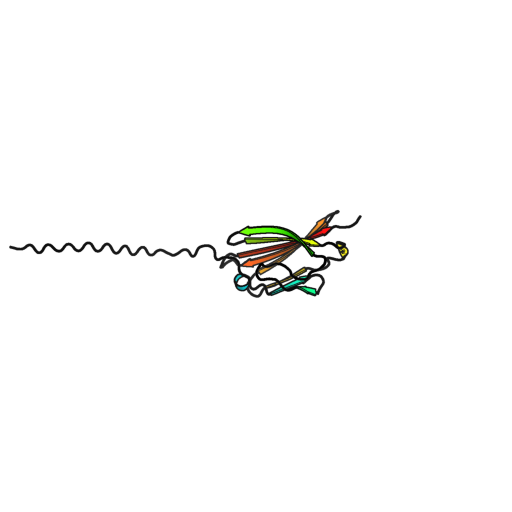0 98.38 108 THR A N 1
ATOM 827 C CA . THR A 1 108 ? 0.330 6.322 -3.257 1.00 98.38 108 THR A CA 1
ATOM 828 C C . THR A 1 108 ? -1.125 5.896 -3.151 1.00 98.38 108 THR A C 1
ATOM 830 O O . THR A 1 108 ? -1.988 6.485 -3.799 1.00 98.38 108 THR A O 1
ATOM 833 N N . VAL A 1 109 ? -1.393 4.902 -2.309 1.00 98.25 109 VAL A N 1
ATOM 834 C CA . VAL A 1 109 ? -2.746 4.471 -1.957 1.00 98.25 109 VAL A CA 1
ATOM 835 C C . VAL A 1 109 ? -3.044 4.910 -0.537 1.00 98.25 109 VAL A C 1
ATOM 837 O O . VAL A 1 109 ? -2.326 4.543 0.392 1.00 98.25 109 VAL A O 1
ATOM 840 N N . ARG A 1 110 ? -4.106 5.681 -0.355 1.00 97.94 110 ARG A N 1
ATOM 841 C CA . ARG A 1 110 ? -4.555 6.164 0.947 1.00 97.94 110 ARG A CA 1
ATOM 842 C C . ARG A 1 110 ? -5.940 5.604 1.238 1.00 97.94 110 ARG A C 1
ATOM 844 O O . ARG A 1 110 ? -6.811 5.648 0.375 1.00 97.94 110 ARG A O 1
ATOM 851 N N . VAL A 1 111 ? -6.136 5.090 2.449 1.00 97.69 111 VAL A N 1
ATOM 852 C CA . VAL A 1 111 ? -7.455 4.706 2.965 1.00 97.69 111 VAL A CA 1
ATOM 853 C C . VAL A 1 111 ? -7.701 5.460 4.254 1.00 97.69 111 VAL A C 1
ATOM 855 O O . VAL A 1 111 ? -6.869 5.397 5.160 1.00 97.69 111 VAL A O 1
ATOM 858 N N . TYR A 1 112 ? -8.816 6.176 4.348 1.00 96.75 112 TYR A N 1
ATOM 859 C CA . TYR A 1 112 ? -9.108 6.983 5.528 1.00 96.75 112 TYR A CA 1
ATOM 860 C C . TYR A 1 112 ? -10.591 7.007 5.894 1.00 96.75 112 TYR A C 1
ATOM 862 O O . TYR A 1 112 ? -11.476 6.822 5.060 1.00 96.75 112 TYR A O 1
ATOM 870 N N . THR A 1 113 ? -10.846 7.256 7.172 1.00 95.88 113 THR A N 1
ATOM 871 C CA . THR A 1 113 ? -12.167 7.493 7.756 1.00 95.88 113 THR A CA 1
ATOM 872 C C . THR A 1 113 ? -12.125 8.786 8.558 1.00 95.88 113 THR A C 1
ATOM 874 O O . THR A 1 113 ? -11.093 9.143 9.130 1.00 95.88 113 THR A O 1
ATOM 877 N N . GLU A 1 114 ? -13.248 9.498 8.622 1.00 91.88 114 GLU A N 1
ATOM 878 C CA . GLU A 1 114 ? -13.356 10.719 9.431 1.00 91.88 114 GLU A CA 1
ATOM 879 C C . GLU A 1 114 ? -13.869 10.431 10.847 1.00 91.88 114 GLU A C 1
ATOM 881 O O . GLU A 1 114 ? -13.473 11.117 11.784 1.00 91.88 114 GLU A O 1
ATOM 886 N N . ASN A 1 115 ? -14.697 9.390 11.015 1.00 88.56 115 ASN A N 1
ATOM 887 C CA . ASN A 1 115 ? -15.309 9.011 12.290 1.00 88.56 115 ASN A CA 1
ATOM 888 C C . ASN A 1 115 ? -15.363 7.473 12.456 1.00 88.56 115 ASN A C 1
ATOM 890 O O . ASN A 1 115 ? -16.213 6.835 11.833 1.00 88.56 115 ASN A O 1
ATOM 894 N N . PRO A 1 116 ? -14.489 6.870 13.287 1.00 90.31 116 PRO A N 1
ATOM 895 C CA . PRO A 1 116 ? -13.350 7.508 13.952 1.00 90.31 116 PRO A CA 1
ATOM 896 C C . PRO A 1 116 ? -12.303 7.975 12.931 1.00 90.31 116 PRO A C 1
ATOM 898 O O . PRO A 1 116 ? -12.213 7.432 11.827 1.00 90.31 116 PRO A O 1
ATOM 901 N N . LYS A 1 117 ? -11.499 8.981 13.293 1.00 92.69 117 LYS A N 1
ATOM 902 C CA . LYS A 1 117 ? -10.413 9.458 12.433 1.00 92.69 117 LYS A CA 1
ATOM 903 C C . LYS A 1 117 ? -9.312 8.404 12.354 1.00 92.69 117 LYS A C 1
ATOM 905 O O . LYS A 1 117 ? -8.635 8.151 13.348 1.00 92.69 117 LYS A O 1
ATOM 910 N N . ALA A 1 118 ? -9.105 7.844 11.170 1.00 95.19 118 ALA A N 1
ATOM 911 C CA . ALA A 1 118 ? -8.019 6.912 10.903 1.00 95.19 118 ALA A CA 1
ATOM 912 C C . ALA A 1 118 ? -7.524 7.072 9.465 1.00 95.19 118 ALA A C 1
ATOM 914 O O . ALA A 1 118 ? -8.303 7.365 8.562 1.00 95.19 118 ALA A O 1
ATOM 915 N N . GLU A 1 119 ? -6.231 6.866 9.248 1.00 96.50 119 GLU A N 1
ATOM 916 C CA . GLU A 1 119 ? -5.604 6.914 7.933 1.00 96.50 119 GLU A CA 1
ATOM 917 C C . GLU A 1 119 ? -4.520 5.847 7.826 1.00 96.50 119 GLU A C 1
ATOM 919 O O . GLU A 1 119 ? -3.667 5.715 8.706 1.00 96.50 119 GLU A O 1
ATOM 924 N N . ILE A 1 120 ? -4.500 5.147 6.698 1.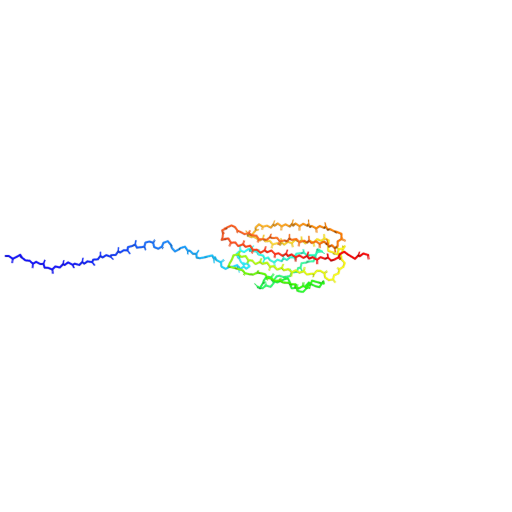00 97.06 120 ILE A N 1
ATOM 925 C CA . ILE A 1 120 ? -3.326 4.416 6.248 1.00 97.06 120 ILE A CA 1
ATOM 926 C C . ILE A 1 120 ? -2.889 4.891 4.869 1.00 97.06 120 ILE A C 1
ATOM 928 O O . ILE A 1 120 ? -3.721 5.169 4.004 1.00 97.06 120 ILE A O 1
ATOM 932 N N . LYS A 1 121 ? -1.577 4.963 4.660 1.00 97.94 121 LYS A N 1
ATOM 933 C CA . LYS A 1 121 ? -0.968 5.320 3.380 1.00 97.94 121 LYS A CA 1
ATOM 934 C C . LYS A 1 121 ? 0.082 4.288 2.981 1.00 97.94 121 LYS A C 1
ATOM 936 O O . LYS A 1 121 ? 1.057 4.095 3.701 1.00 97.94 121 LYS A O 1
ATOM 941 N N . TYR A 1 122 ? -0.100 3.677 1.819 1.00 98.25 122 TYR A N 1
ATOM 942 C CA . TYR A 1 122 ? 0.867 2.808 1.161 1.00 98.25 122 TYR A CA 1
ATOM 943 C C . TYR A 1 122 ? 1.569 3.596 0.056 1.00 98.25 122 TYR A C 1
ATOM 945 O O . TYR A 1 122 ? 0.911 4.058 -0.874 1.00 98.25 122 TYR A O 1
ATOM 953 N N . THR A 1 123 ? 2.890 3.729 0.133 1.00 98.44 123 THR A N 1
ATOM 954 C CA . THR A 1 123 ? 3.706 4.339 -0.927 1.00 98.44 123 THR A CA 1
ATOM 955 C C . THR A 1 123 ? 4.543 3.251 -1.588 1.00 98.44 123 THR A C 1
ATOM 957 O O . THR A 1 123 ? 5.390 2.659 -0.925 1.00 98.44 123 THR A O 1
ATOM 960 N N . ILE A 1 124 ? 4.336 2.982 -2.876 1.00 98.25 124 ILE A N 1
ATOM 961 C CA . ILE A 1 124 ? 5.097 1.989 -3.647 1.00 98.25 124 ILE A CA 1
ATOM 962 C C . ILE A 1 124 ? 5.883 2.719 -4.732 1.00 98.25 124 ILE A C 1
ATOM 964 O O . ILE A 1 124 ? 5.285 3.309 -5.631 1.00 98.25 124 ILE A O 1
ATOM 968 N N . THR A 1 125 ? 7.212 2.666 -4.663 1.00 97.62 125 THR A N 1
ATOM 969 C CA . THR A 1 125 ? 8.104 3.341 -5.616 1.00 97.62 125 THR A CA 1
ATOM 970 C C . THR A 1 125 ? 8.900 2.327 -6.428 1.00 97.62 125 THR A C 1
ATOM 972 O O . THR A 1 125 ? 9.639 1.523 -5.863 1.00 97.62 125 THR A O 1
ATOM 975 N N . ALA A 1 126 ? 8.786 2.397 -7.751 1.00 97.00 126 ALA A N 1
ATOM 976 C CA . ALA A 1 126 ? 9.592 1.648 -8.706 1.00 97.00 126 ALA A CA 1
ATOM 977 C C . ALA A 1 126 ? 10.612 2.573 -9.383 1.00 97.00 126 ALA A C 1
ATOM 979 O O . ALA A 1 126 ? 10.294 3.719 -9.709 1.00 97.00 126 ALA A O 1
ATOM 980 N N . LEU A 1 127 ? 11.832 2.085 -9.609 1.00 95.06 127 LEU A N 1
ATOM 981 C CA . LEU A 1 127 ? 12.865 2.838 -10.323 1.00 95.06 127 LEU A CA 1
ATOM 982 C C . LEU A 1 127 ? 12.737 2.624 -11.833 1.00 95.06 127 LEU A C 1
ATOM 984 O O . LEU A 1 127 ? 12.577 1.495 -12.296 1.00 95.06 127 LEU A O 1
ATOM 988 N N . ILE A 1 128 ? 12.847 3.707 -12.598 1.00 92.88 128 ILE A N 1
ATOM 989 C CA . ILE A 1 128 ? 12.910 3.649 -14.059 1.00 92.88 128 ILE A CA 1
ATOM 990 C C . ILE A 1 128 ? 14.362 3.363 -14.434 1.00 92.88 128 ILE A C 1
ATOM 992 O O . ILE A 1 128 ? 15.272 4.122 -14.083 1.00 92.88 128 ILE A O 1
ATOM 996 N N . L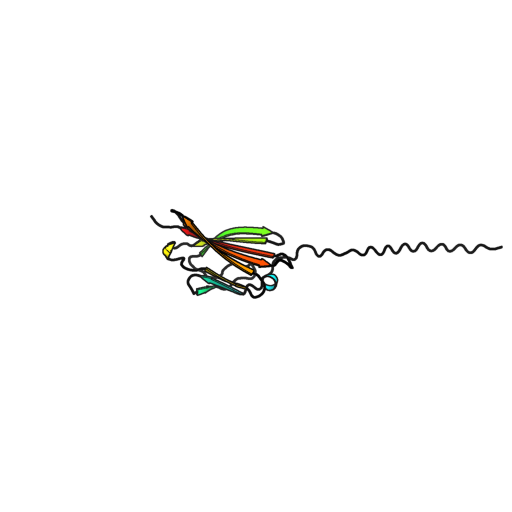YS A 1 129 ? 14.594 2.242 -15.119 1.00 81.31 129 LYS A N 1
ATOM 997 C CA . LYS A 1 129 ? 15.923 1.912 -15.628 1.00 81.31 129 LYS A CA 1
ATOM 998 C C . LYS A 1 129 ? 16.213 2.802 -16.836 1.00 81.31 129 LYS A C 1
ATOM 1000 O O . LYS A 1 129 ? 15.377 2.930 -17.725 1.00 81.31 129 LYS A O 1
ATOM 1005 N N . LYS A 1 130 ? 17.376 3.450 -16.817 1.00 64.50 130 LYS A N 1
ATOM 1006 C CA . LYS A 1 130 ? 17.888 4.236 -17.945 1.00 64.50 130 LYS A CA 1
ATOM 1007 C C . LYS A 1 130 ? 18.509 3.338 -19.004 1.00 64.50 130 LYS A C 1
ATOM 1009 O O . LYS A 1 130 ? 19.083 2.295 -18.608 1.00 64.50 130 LYS A O 1
#

Foldseek 3Di:
DDDDDDDPPPPPPPPPPPVPPPQAADFCVQLQWAFKAWPNDTFGQDRVRDGPPDPPKDWDDWDDDRAEIETEIEHPDAQVSRDDMFTDTPNWDWDWDWDDDPFKIKIWIKTFDVVSGHIYIYIYIYTHDD

Radius of gyration: 24.63 Å; chains: 1; bounding box: 53×37×90 Å

Secondary structure (DSSP, 8-state):
---------------------PPPPP-HHHHTEEEEEETTEEEEBPTT-PBPS-TTEEEEEEEE-SSEEEEEEEEEEEGGG---EEEEESSSEEEEEEEE-SSEEEEEEEEEEETTEEEEEEEEEEEPP-

Sequence (130 aa):
MKAKLLLVFVCLLMACEKHEEGPQPITKSVLGIEQITINNINYPISEGFMIENCKPLITTGSFNSSTKLELNYAWNALAEDLTSVSITSTKGQVEVNWTENTTSKTCTVRVYTENPKAEIKYTITALIKK

Organism: NCBI:txid1297750